Protein AF-A0A368A457-F1 (afdb_monomer)

Radius of gyration: 19.23 Å; Cα contacts (8 Å, |Δi|>4): 155; chains: 1; bounding box: 41×35×50 Å

Sequence (142 aa):
MIPLEKKIIQMISKKGPIQISEYMKICMTDPEHGYYQTRKPFGLEGDFTTAPEISQIFGEIIAIWVISTWRQMSKPPYFLLCEAGPGRGTLMDDILRSLKKLVPEFLESAKIILIEKSTRLIEIQKKNFFHIVSTYNGLEIS

Solvent-accessible surface area (backbone atoms only — not comparable to full-atom values): 8234 Å² total; per-residue (Å²): 130,56,75,60,54,55,53,50,52,55,46,30,75,74,72,42,87,76,54,69,70,56,52,51,47,45,53,40,61,28,84,84,64,2,49,71,59,69,47,63,54,66,48,98,90,22,90,37,83,52,68,50,80,74,34,64,64,53,16,43,54,51,29,52,51,53,52,52,51,41,54,74,63,69,54,59,75,64,50,77,50,73,40,75,65,51,61,72,32,59,44,60,51,35,20,52,58,41,35,61,72,77,43,52,70,54,63,77,19,44,46,40,35,38,38,45,76,52,67,72,39,50,55,50,28,45,72,75,40,77,87,65,59,51,77,39,67,84,81,81,91,130

Nearest PDB structures (foldseek):
  1zkd-assembly1_A  TM=9.222E-01  e=2.229E-09  Rhodopseudomonas palustris CGA009
  1zkd-assembly1_B  TM=9.136E-01  e=2.657E-09  Rhodopseudomonas palustris CGA009
  5zzw-assembly2_A  TM=8.535E-01  e=7.312E-10  Dictyostelium discoideum
  3ua4-assembly1_B  TM=7.456E-01  e=1.037E-01  Caenorhabditis elegans
  1bc5-assembly1_A  TM=4.615E-01  e=1.658E-01  Salmonella enterica subsp. enterica serovar Typhimurium

Foldseek 3Di:
DDPLVVVQVVCCVVPNDDDPVVVLCCCQPPCPHHPVNPDPQDDPPHVDDDPLNVDLVVLLVVLVVVVVVCVVVVNAQADEDEDECCQLVSSVLSNVVNCVPPPVSSLNRYQYEYEDQDPVSVVSNCVVQVDRYDYDNPDDDD

Secondary structure (DSSP, 8-state):
--HHHHHHHHHHHHH-PPPHHHHHHHHHH-TTT-HHHHS--BSTTSSB--HHHH-HHHHHHHHHHHHHHHHHTT--SSEEEEEES-TTSHHHHHHHHHHHHH-HHHHHHEEEEEE---HHHHHHHHHHSTTTEEEE-SS---

pLDDT: mean 82.44, std 15.71, range [31.72, 97.75]

Structure (mmCIF, N/CA/C/O backbone):
data_AF-A0A368A457-F1
#
_entry.id   AF-A0A368A457-F1
#
loop_
_atom_site.group_PDB
_atom_site.id
_atom_site.type_symbol
_atom_site.label_atom_id
_atom_site.label_alt_id
_atom_site.label_comp_id
_atom_site.label_asym_id
_atom_site.label_entity_id
_atom_site.label_seq_id
_atom_site.pdbx_PDB_ins_code
_atom_site.Cartn_x
_atom_site.Cartn_y
_atom_site.Cartn_z
_atom_site.occupancy
_atom_site.B_iso_or_equiv
_atom_site.auth_seq_id
_atom_site.auth_comp_id
_atom_site.auth_asym_id
_atom_site.auth_atom_id
_atom_site.pdbx_PDB_model_num
ATOM 1 N N . MET A 1 1 ? -24.240 -9.133 25.920 1.00 59.25 1 MET A N 1
ATOM 2 C CA . MET A 1 1 ? -23.725 -7.787 25.615 1.00 59.25 1 MET A CA 1
ATOM 3 C C . MET A 1 1 ? -22.235 -7.901 25.360 1.00 59.25 1 MET A C 1
ATOM 5 O O . MET A 1 1 ? -21.513 -8.325 26.263 1.00 59.25 1 MET A O 1
ATOM 9 N N . ILE A 1 2 ? -21.797 -7.626 24.135 1.00 83.81 2 ILE A N 1
ATOM 10 C CA . ILE A 1 2 ? -20.374 -7.705 23.770 1.00 83.81 2 ILE A CA 1
ATOM 11 C C . ILE A 1 2 ? -19.587 -6.572 24.465 1.00 83.81 2 ILE A C 1
ATOM 13 O O . ILE A 1 2 ? -20.164 -5.520 24.744 1.00 83.81 2 ILE A O 1
ATOM 17 N N . PRO A 1 3 ? -18.291 -6.745 24.790 1.00 87.50 3 PRO A N 1
ATOM 18 C CA . PRO A 1 3 ? -17.520 -5.738 25.532 1.00 87.50 3 PRO A CA 1
ATOM 19 C C . PRO A 1 3 ? -17.557 -4.324 24.921 1.00 87.50 3 PRO A C 1
ATOM 21 O O . PRO A 1 3 ? -17.755 -3.343 25.639 1.00 87.50 3 PRO A O 1
ATOM 24 N N . LEU A 1 4 ? -17.482 -4.219 23.589 1.00 89.25 4 LEU A N 1
ATOM 25 C CA . LEU A 1 4 ? -17.551 -2.935 22.882 1.00 89.25 4 LEU A CA 1
ATOM 26 C C . LEU A 1 4 ? -18.926 -2.257 22.982 1.00 89.25 4 LEU A C 1
ATOM 28 O O . LEU A 1 4 ? -19.012 -1.041 23.120 1.00 89.25 4 LEU A O 1
ATOM 32 N N . GLU A 1 5 ? -20.003 -3.040 22.977 1.00 91.88 5 GLU A N 1
ATOM 33 C CA . GLU A 1 5 ? -21.374 -2.544 23.145 1.00 91.88 5 GLU A CA 1
ATOM 34 C C . GLU A 1 5 ? -21.548 -1.893 24.524 1.00 91.88 5 GLU A C 1
ATOM 36 O O . GLU A 1 5 ? -22.052 -0.774 24.613 1.00 91.88 5 GLU A O 1
ATOM 41 N N . LYS A 1 6 ? -21.027 -2.519 25.594 1.00 92.38 6 LYS A N 1
ATOM 42 C CA . LYS A 1 6 ? -21.019 -1.918 26.942 1.00 92.38 6 LYS A CA 1
ATOM 43 C C . LYS A 1 6 ? -20.296 -0.569 26.960 1.00 92.38 6 LYS A C 1
ATOM 45 O O . LYS A 1 6 ? -20.790 0.379 27.567 1.00 92.38 6 LYS A O 1
ATOM 50 N N . LYS A 1 7 ? -19.144 -0.476 26.289 1.00 90.25 7 LYS A N 1
ATOM 51 C CA . LYS A 1 7 ? -18.334 0.749 26.208 1.00 90.25 7 LYS A CA 1
ATOM 52 C C . LYS A 1 7 ? -19.084 1.878 25.496 1.00 90.25 7 LYS A C 1
ATOM 54 O O . LYS A 1 7 ? -19.115 3.001 25.996 1.00 90.25 7 LYS A O 1
ATOM 59 N N . ILE A 1 8 ? -19.744 1.568 24.379 1.00 92.62 8 ILE A N 1
ATOM 60 C CA . ILE A 1 8 ? -20.547 2.532 23.614 1.00 92.62 8 ILE A CA 1
ATOM 61 C C . ILE A 1 8 ? -21.752 3.006 24.434 1.00 92.62 8 ILE A C 1
ATOM 63 O O . ILE A 1 8 ? -21.978 4.211 24.531 1.00 92.62 8 ILE A O 1
ATOM 67 N N . ILE A 1 9 ? -22.476 2.092 25.092 1.00 94.44 9 ILE A N 1
ATOM 68 C CA . ILE A 1 9 ? -23.601 2.449 25.973 1.00 94.44 9 ILE A CA 1
ATOM 69 C C . ILE A 1 9 ? -23.130 3.388 27.087 1.00 94.44 9 ILE A C 1
ATOM 71 O O . ILE A 1 9 ? -23.740 4.428 27.311 1.00 94.44 9 ILE A O 1
ATOM 75 N N . GLN A 1 10 ? -22.007 3.084 27.745 1.00 93.06 10 GLN A N 1
ATOM 76 C CA . GLN A 1 10 ? -21.454 3.951 28.789 1.00 93.06 10 GLN A CA 1
ATOM 77 C C . GLN A 1 10 ? -21.056 5.338 28.269 1.00 93.06 10 GLN A C 1
ATOM 79 O O . GLN A 1 10 ? -21.229 6.326 28.985 1.00 93.06 10 GLN A O 1
ATOM 84 N N . MET A 1 11 ? -20.525 5.434 27.046 1.00 90.12 11 MET A N 1
ATOM 85 C CA . MET A 1 11 ? -20.219 6.722 26.418 1.00 90.12 11 MET A CA 1
ATOM 86 C C . MET A 1 11 ? -21.489 7.528 26.153 1.00 90.12 11 MET A C 1
ATOM 88 O O . MET A 1 11 ? -21.531 8.701 26.523 1.00 90.12 11 MET A O 1
ATOM 92 N N . ILE A 1 12 ? -22.523 6.897 25.589 1.00 95.69 12 ILE A N 1
ATOM 93 C CA . ILE A 1 12 ? -23.803 7.550 25.291 1.00 95.69 12 ILE A CA 1
ATOM 94 C C . ILE A 1 12 ? -24.482 8.023 26.580 1.00 95.69 12 ILE A C 1
ATOM 96 O O . ILE A 1 12 ? -24.916 9.169 26.662 1.00 95.69 12 ILE A O 1
ATOM 100 N N . SER A 1 13 ? -24.496 7.196 27.629 1.00 95.38 13 SER A N 1
ATOM 101 C CA . SER A 1 13 ? -25.081 7.578 28.919 1.00 95.38 13 SER A CA 1
ATOM 102 C C . SER A 1 13 ? -24.370 8.763 29.580 1.00 95.38 13 SER A C 1
ATOM 104 O O . SER A 1 13 ? -24.997 9.495 30.337 1.00 95.38 13 SER A O 1
ATOM 106 N N . LYS A 1 14 ? -23.068 8.963 29.323 1.00 93.62 14 LYS A N 1
ATOM 107 C CA . LYS A 1 14 ? -22.280 10.058 29.920 1.00 93.62 14 LYS A CA 1
ATOM 108 C C . LYS A 1 14 ? -22.248 11.331 29.077 1.00 93.62 14 LYS A C 1
ATOM 110 O O . LYS A 1 14 ? -22.152 12.414 29.641 1.00 93.62 14 LYS A O 1
ATOM 115 N N . LYS A 1 15 ? -22.241 11.208 27.748 1.00 92.31 15 LYS A N 1
ATOM 116 C CA . LYS A 1 15 ? -21.995 12.323 26.815 1.00 92.31 15 LYS A CA 1
ATOM 117 C C . LYS A 1 15 ? -23.199 12.662 25.932 1.00 92.31 15 LYS A C 1
ATOM 119 O O . LYS A 1 15 ? -23.136 13.630 25.183 1.00 92.31 15 LYS A O 1
ATOM 124 N N . GLY A 1 16 ? -24.282 11.893 26.035 1.00 93.56 16 GLY A N 1
ATOM 125 C CA . GLY A 1 16 ? -25.428 11.980 25.140 1.00 93.56 16 GLY A CA 1
ATOM 126 C C . GLY A 1 16 ? -25.232 11.171 23.851 1.00 93.56 16 GLY A C 1
ATOM 127 O O . GLY A 1 16 ? -24.235 10.460 23.699 1.00 93.56 16 GLY A O 1
ATOM 128 N N . PRO A 1 17 ? -26.198 11.240 22.920 1.00 94.12 17 PRO A N 1
ATOM 129 C CA . PRO A 1 17 ? -26.136 10.526 21.648 1.00 94.12 17 PRO A CA 1
ATOM 130 C C . PRO A 1 17 ? -24.852 10.831 20.866 1.00 94.12 17 PRO A C 1
ATOM 132 O O . PRO A 1 17 ? -24.417 11.978 20.795 1.00 94.12 17 PRO A O 1
ATOM 135 N N . ILE A 1 18 ? -24.272 9.805 20.243 1.00 94.00 18 ILE A N 1
ATOM 136 C CA . ILE A 1 18 ? -23.095 9.940 19.375 1.00 94.00 18 ILE A CA 1
ATOM 137 C C . ILE A 1 18 ? -23.505 9.952 17.903 1.00 94.00 18 ILE A C 1
ATOM 139 O O . ILE A 1 18 ? -24.520 9.370 17.520 1.00 94.00 18 ILE A O 1
ATOM 143 N N . GLN A 1 19 ? -22.691 10.586 17.059 1.00 93.25 19 GLN A N 1
ATOM 144 C CA . GLN A 1 19 ? -22.883 10.529 15.611 1.00 93.25 19 GLN A CA 1
ATOM 145 C C . GLN A 1 19 ? -22.580 9.126 15.070 1.00 93.25 19 GLN A C 1
ATOM 147 O O . GLN A 1 19 ? -21.741 8.402 15.610 1.00 93.25 19 GLN A O 1
ATOM 152 N N . ILE A 1 20 ? -23.189 8.774 13.934 1.00 93.62 20 ILE A N 1
ATOM 153 C CA . ILE A 1 20 ? -22.905 7.508 13.237 1.00 93.62 20 ILE A CA 1
ATOM 154 C C . ILE A 1 20 ? -21.420 7.410 12.858 1.00 93.62 20 ILE A C 1
ATOM 156 O O . ILE A 1 20 ? -20.827 6.342 12.971 1.00 93.62 20 ILE A O 1
ATOM 160 N N . SER A 1 21 ? -20.796 8.522 12.459 1.00 90.69 21 SER A N 1
ATOM 161 C CA . SER A 1 21 ? -19.361 8.590 12.147 1.00 90.69 21 SER A CA 1
ATOM 162 C C . SER A 1 21 ? -18.489 8.165 13.333 1.00 90.69 21 SER A C 1
ATOM 164 O O . SER A 1 21 ? -17.514 7.431 13.164 1.00 90.69 21 SER A O 1
ATOM 166 N N . GLU A 1 22 ? -18.863 8.577 14.542 1.00 89.88 22 GLU A N 1
ATOM 167 C CA . GLU A 1 22 ? -18.146 8.244 15.767 1.00 89.88 22 GLU A CA 1
ATOM 168 C C . GLU A 1 22 ? -18.390 6.796 16.192 1.00 89.88 22 GLU A C 1
ATOM 170 O O . GLU A 1 22 ? -17.435 6.092 16.517 1.00 89.88 22 GLU A O 1
ATOM 175 N N . TYR A 1 23 ? -19.629 6.310 16.079 1.00 92.12 23 TYR A N 1
ATOM 176 C CA . TYR A 1 23 ? -19.942 4.890 16.252 1.00 92.12 23 TYR A CA 1
ATOM 177 C C . TYR A 1 23 ? -19.105 4.007 15.311 1.00 92.12 23 TYR A C 1
ATOM 179 O O . TYR A 1 23 ? -18.411 3.099 15.767 1.00 92.12 23 TYR A O 1
ATOM 187 N N . MET A 1 24 ? -19.098 4.320 14.010 1.00 91.69 24 MET A N 1
ATOM 188 C CA . MET A 1 24 ? -18.335 3.583 12.996 1.00 91.69 24 MET A CA 1
ATOM 189 C C . MET A 1 24 ? -16.838 3.601 13.302 1.00 91.69 24 MET A C 1
ATOM 191 O O . MET A 1 24 ? -16.178 2.565 13.226 1.00 91.69 24 MET A O 1
ATOM 195 N N . LYS A 1 25 ? -16.294 4.757 13.703 1.00 87.69 25 LYS A N 1
ATOM 196 C CA . LYS A 1 25 ? -14.893 4.877 14.120 1.00 87.69 25 LYS A CA 1
ATOM 197 C C . LYS A 1 25 ? -14.581 3.948 15.296 1.00 87.69 25 LYS A C 1
ATOM 199 O O . LYS A 1 25 ? -13.609 3.204 15.220 1.00 87.69 25 LYS A O 1
ATOM 204 N N . ILE A 1 26 ? -15.409 3.937 16.341 1.00 89.38 26 ILE A N 1
ATOM 205 C CA . ILE A 1 26 ? -15.229 3.057 17.507 1.00 89.38 26 ILE A CA 1
ATOM 206 C C . ILE A 1 26 ? -15.264 1.584 17.077 1.00 89.38 26 ILE A C 1
ATOM 208 O O . ILE A 1 26 ? -14.333 0.838 17.372 1.00 89.38 26 ILE A O 1
ATOM 212 N N . CYS A 1 27 ? -16.276 1.170 16.313 1.00 88.81 27 CYS A N 1
ATOM 213 C CA . CYS A 1 27 ? -16.397 -0.207 15.828 1.00 88.81 27 CYS A CA 1
ATOM 214 C C . CYS A 1 27 ? -15.199 -0.664 14.984 1.00 88.81 27 CYS A C 1
ATOM 216 O O . CYS A 1 27 ? -14.779 -1.818 15.076 1.00 88.81 27 CYS A O 1
ATOM 218 N N . MET A 1 28 ? -14.621 0.228 14.179 1.00 83.19 28 MET A N 1
ATOM 219 C CA . MET A 1 28 ? -13.489 -0.101 13.313 1.00 83.19 28 MET A CA 1
ATOM 220 C C . MET A 1 28 ? -12.146 -0.090 14.049 1.00 83.19 28 MET A C 1
ATOM 222 O O . MET A 1 28 ? -11.320 -0.973 13.811 1.00 83.19 28 MET A O 1
ATOM 226 N N . THR A 1 29 ? -11.909 0.902 14.912 1.00 81.12 29 THR A N 1
ATOM 227 C CA . THR A 1 29 ? -10.558 1.234 15.396 1.00 81.12 29 THR A CA 1
ATOM 228 C C . THR A 1 29 ? -10.377 1.162 16.908 1.00 81.12 29 THR A C 1
ATOM 230 O O . THR A 1 29 ? -9.298 1.524 17.374 1.00 81.12 29 THR A O 1
ATOM 233 N N . ASP A 1 30 ? -11.384 0.749 17.687 1.00 86.12 30 ASP A N 1
ATOM 234 C CA . ASP A 1 30 ? -11.215 0.564 19.133 1.00 86.12 30 ASP A CA 1
ATOM 235 C C . ASP A 1 30 ? -10.000 -0.347 19.433 1.00 86.12 30 ASP A C 1
ATOM 237 O O . ASP A 1 30 ? -9.897 -1.419 18.835 1.00 86.12 30 ASP A O 1
ATOM 241 N N . PRO A 1 31 ? -9.065 0.056 20.315 1.00 80.44 31 PRO A N 1
ATOM 242 C CA . PRO A 1 31 ? -7.821 -0.686 20.532 1.00 80.44 31 PRO A CA 1
ATOM 243 C C . PRO A 1 31 ? -8.008 -2.132 21.001 1.00 80.44 31 PRO A C 1
ATOM 245 O O . PRO A 1 31 ? -7.198 -2.988 20.663 1.00 80.44 31 PRO A O 1
ATOM 248 N N . GLU A 1 32 ? -9.060 -2.407 21.776 1.00 81.62 32 GLU A N 1
ATOM 249 C CA . GLU A 1 32 ? -9.273 -3.708 22.421 1.00 81.62 32 GLU A CA 1
ATOM 250 C C . GLU A 1 32 ? -10.284 -4.570 21.671 1.00 81.62 32 GLU A C 1
ATOM 252 O O . GLU A 1 32 ? -10.225 -5.799 21.737 1.00 81.62 32 GLU A O 1
ATOM 257 N N . HIS A 1 33 ? -11.245 -3.941 20.994 1.00 83.94 33 HIS A N 1
ATOM 258 C CA . HIS A 1 33 ? -12.398 -4.625 20.407 1.00 83.94 33 HIS A CA 1
ATOM 259 C C . HIS A 1 33 ? -12.724 -4.180 18.980 1.00 83.94 33 HIS A C 1
ATOM 261 O O . HIS A 1 33 ? -13.671 -4.688 18.379 1.00 83.94 33 HIS A O 1
ATOM 267 N N . GLY A 1 34 ? -11.964 -3.236 18.431 1.00 82.50 34 GLY A N 1
ATOM 268 C CA . GLY A 1 34 ? -12.153 -2.740 17.079 1.00 82.50 34 GLY A CA 1
ATOM 269 C C . GLY A 1 34 ? -11.867 -3.828 16.057 1.00 82.50 34 GLY A C 1
ATOM 270 O O . GLY A 1 34 ? -10.958 -4.650 16.224 1.00 82.50 34 GLY A O 1
ATOM 271 N N . TYR A 1 35 ? -12.638 -3.825 14.977 1.00 79.19 35 TYR A N 1
ATOM 272 C CA . TYR A 1 35 ? -12.546 -4.827 13.923 1.00 79.19 35 TYR A CA 1
ATOM 273 C C . TYR A 1 35 ? -11.127 -4.946 13.338 1.00 79.19 35 TYR A C 1
ATOM 275 O O . TYR A 1 35 ? -10.582 -6.046 13.253 1.00 79.19 35 TYR A O 1
ATOM 283 N N . TYR A 1 36 ? -10.479 -3.820 13.013 1.00 70.94 36 TYR A N 1
ATOM 284 C CA . TYR A 1 36 ? -9.131 -3.829 12.432 1.00 70.94 36 TYR A CA 1
ATOM 285 C C . TYR A 1 36 ? -8.017 -4.144 13.441 1.00 70.94 36 TYR A C 1
ATOM 287 O O . TYR A 1 36 ? -6.907 -4.478 13.024 1.00 70.94 36 TYR A O 1
ATOM 295 N N . GLN A 1 37 ? -8.303 -4.052 14.745 1.00 72.31 37 GLN A N 1
ATOM 296 C CA . GLN A 1 37 ? -7.336 -4.323 15.813 1.00 72.31 37 GLN A CA 1
ATOM 297 C C . GLN A 1 37 ? -7.373 -5.787 16.258 1.00 72.31 37 GLN A C 1
ATOM 299 O O . GLN A 1 37 ? -6.333 -6.417 16.427 1.00 72.31 37 GLN A O 1
ATOM 304 N N . THR A 1 38 ? -8.574 -6.351 16.400 1.00 70.44 38 THR A N 1
ATOM 305 C CA . THR A 1 38 ? -8.766 -7.704 16.947 1.00 70.44 38 THR A CA 1
ATOM 306 C C . THR A 1 38 ? -8.804 -8.803 15.898 1.00 70.44 38 THR A C 1
ATOM 308 O O . THR A 1 38 ? -8.532 -9.959 16.221 1.00 70.44 38 THR A O 1
ATOM 311 N N . ARG A 1 39 ? -9.123 -8.476 14.641 1.00 66.50 39 ARG A N 1
ATOM 312 C CA . ARG A 1 39 ? -9.184 -9.463 13.558 1.00 66.50 39 ARG A CA 1
ATOM 313 C C . ARG A 1 39 ? -7.981 -9.378 12.620 1.00 66.50 39 ARG A C 1
ATOM 315 O O . ARG A 1 39 ? -7.208 -8.412 12.582 1.00 66.50 39 ARG A O 1
ATOM 322 N N . LYS A 1 40 ? -7.815 -10.436 11.826 1.00 62.69 40 LYS A N 1
ATOM 323 C CA . LYS A 1 40 ? -6.962 -10.455 10.633 1.00 62.69 40 LYS A CA 1
ATOM 324 C C . LYS A 1 40 ? -7.871 -10.327 9.403 1.00 62.69 40 LYS A C 1
ATOM 326 O O . LYS A 1 40 ? -8.194 -11.335 8.796 1.00 62.69 40 LYS A O 1
ATOM 331 N N . PRO A 1 41 ? -8.329 -9.118 9.043 1.00 59.12 41 PRO A N 1
ATOM 332 C CA . PRO A 1 41 ? -9.339 -8.960 7.997 1.00 59.12 41 PRO A CA 1
ATOM 333 C C . PRO A 1 41 ? -8.820 -9.212 6.573 1.00 59.12 41 PRO A C 1
ATOM 335 O O . PRO A 1 41 ? -9.622 -9.247 5.651 1.00 59.12 41 PRO A O 1
ATOM 338 N N . PHE A 1 42 ? -7.507 -9.381 6.377 1.00 57.84 42 PHE A N 1
ATOM 339 C CA . PHE A 1 42 ? -6.875 -9.475 5.058 1.00 57.84 42 PHE A CA 1
ATOM 340 C C . PHE A 1 42 ? -6.240 -10.852 4.813 1.00 57.84 42 PHE A C 1
ATOM 342 O O . PHE A 1 42 ? -5.539 -11.369 5.688 1.00 57.84 42 PHE A O 1
ATOM 349 N N . GLY A 1 43 ? -6.388 -11.372 3.591 1.00 54.19 43 GLY A N 1
ATOM 350 C CA . GLY A 1 43 ? -5.783 -12.625 3.115 1.00 54.19 43 GLY A CA 1
ATOM 351 C C . GLY A 1 43 ? -6.780 -13.787 3.029 1.00 54.19 43 GLY A C 1
ATOM 352 O O . GLY A 1 43 ? -7.956 -13.613 3.318 1.00 54.19 43 GLY A O 1
ATOM 353 N N . LEU A 1 44 ? -6.302 -14.979 2.649 1.00 49.75 44 LEU A N 1
ATOM 354 C CA . LEU A 1 44 ? -7.123 -16.192 2.450 1.00 49.75 44 LEU A CA 1
ATOM 355 C C . LEU A 1 44 ? -7.941 -16.623 3.684 1.00 49.75 44 LEU A C 1
ATOM 357 O O . LEU A 1 44 ? -8.979 -17.256 3.536 1.00 49.75 44 LEU A O 1
ATOM 361 N N . GLU A 1 45 ? -7.480 -16.278 4.889 1.00 54.38 45 GLU A N 1
ATOM 362 C CA . GLU A 1 45 ? -8.166 -16.549 6.166 1.00 54.38 45 GLU A CA 1
ATOM 363 C C . GLU A 1 45 ? -8.910 -15.318 6.728 1.00 54.38 45 GLU A C 1
ATOM 365 O O . GLU A 1 45 ? -9.403 -15.353 7.855 1.00 54.38 45 GLU A O 1
ATOM 370 N N . GLY A 1 46 ? -8.932 -14.204 5.989 1.00 57.06 46 GLY A N 1
ATOM 371 C CA . GLY A 1 46 ? -9.577 -12.954 6.383 1.00 57.06 46 GLY A CA 1
ATOM 372 C C . GLY A 1 46 ? -10.907 -12.722 5.668 1.00 57.06 46 GLY A C 1
ATOM 373 O O . GLY A 1 46 ? -11.197 -13.323 4.640 1.00 57.06 46 GLY A O 1
ATOM 374 N N . ASP A 1 47 ? -11.706 -11.799 6.198 1.00 53.56 47 ASP A N 1
ATOM 375 C CA . ASP A 1 47 ? -13.049 -11.491 5.685 1.00 53.56 47 ASP A CA 1
ATOM 376 C C . ASP A 1 47 ? -13.036 -10.689 4.355 1.00 53.56 47 ASP A C 1
ATOM 378 O O . ASP A 1 47 ? -14.088 -10.472 3.754 1.00 53.56 47 ASP A O 1
ATOM 382 N N . PHE A 1 48 ? -11.863 -10.244 3.875 1.00 56.06 48 PHE A N 1
ATOM 383 C CA . PHE A 1 48 ? -11.706 -9.511 2.614 1.00 56.06 48 PHE A CA 1
ATOM 384 C C . PHE A 1 48 ? -10.628 -10.123 1.706 1.00 56.06 48 PHE A C 1
ATOM 386 O O . PHE A 1 48 ? -9.429 -10.046 1.989 1.00 56.06 48 PHE A O 1
ATOM 393 N N . TH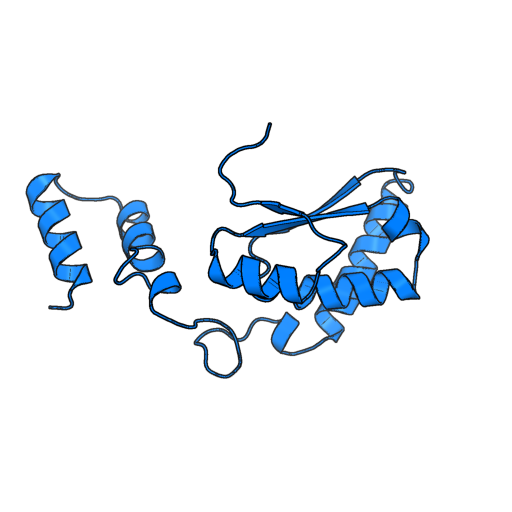R A 1 49 ? -11.051 -10.636 0.548 1.00 56.34 49 THR A N 1
ATOM 394 C CA . THR A 1 49 ? -10.178 -10.849 -0.616 1.00 56.34 49 THR A CA 1
ATOM 395 C C . THR A 1 49 ? -10.214 -9.590 -1.484 1.00 56.34 49 THR A C 1
ATOM 397 O O . THR A 1 49 ? -11.269 -9.219 -1.997 1.00 56.34 49 THR A O 1
ATOM 400 N N . THR A 1 50 ? -9.087 -8.894 -1.632 1.00 60.00 50 THR A N 1
ATOM 401 C CA . THR A 1 50 ? -8.990 -7.689 -2.475 1.00 60.00 50 THR A CA 1
ATOM 402 C C . THR A 1 50 ? -8.503 -8.048 -3.881 1.00 60.00 50 THR A C 1
ATOM 404 O O . THR A 1 50 ? -7.833 -9.058 -4.066 1.00 60.00 50 THR A O 1
ATOM 407 N N . ALA A 1 51 ? -8.825 -7.231 -4.893 1.00 63.47 51 ALA A N 1
ATOM 408 C CA . ALA A 1 51 ? -8.470 -7.507 -6.295 1.00 63.47 51 ALA A CA 1
ATOM 409 C C . ALA A 1 51 ? -6.972 -7.820 -6.545 1.00 63.47 51 ALA A C 1
ATOM 411 O O . ALA A 1 51 ? -6.703 -8.751 -7.307 1.00 63.47 51 ALA A O 1
ATOM 412 N N . PRO A 1 52 ? -6.002 -7.151 -5.883 1.00 57.62 52 PRO A N 1
ATOM 413 C CA . PRO A 1 52 ? -4.585 -7.516 -5.996 1.00 57.62 52 PRO A CA 1
ATOM 414 C C . PRO A 1 52 ? -4.261 -8.925 -5.474 1.00 57.62 52 PRO A C 1
ATOM 416 O O . PRO A 1 52 ? -3.351 -9.571 -5.972 1.00 57.62 52 PRO A O 1
ATOM 419 N N . GLU A 1 53 ? -5.018 -9.433 -4.499 1.00 59.81 53 GLU A N 1
ATOM 420 C CA . GLU A 1 53 ? -4.832 -10.781 -3.940 1.00 59.81 53 GLU A CA 1
ATOM 421 C C . GLU A 1 53 ? -5.476 -11.874 -4.819 1.00 59.81 53 GLU A C 1
ATOM 423 O O . GLU A 1 53 ? -5.212 -13.057 -4.619 1.00 59.81 53 GLU A O 1
ATOM 428 N N . ILE A 1 54 ? -6.322 -11.494 -5.791 1.00 65.94 54 ILE A N 1
ATOM 429 C CA . ILE A 1 54 ? -6.964 -12.420 -6.741 1.00 65.94 54 ILE A CA 1
ATOM 430 C C . ILE A 1 54 ? -6.072 -12.647 -7.963 1.00 65.94 54 ILE A C 1
ATOM 432 O O . ILE A 1 54 ? -5.990 -13.768 -8.465 1.00 65.94 54 ILE A O 1
ATOM 436 N N . SER A 1 55 ? -5.424 -11.598 -8.480 1.00 73.62 55 SER A N 1
ATOM 437 C CA . SER A 1 55 ? -4.578 -11.723 -9.667 1.00 73.62 55 SER A CA 1
ATOM 438 C C . SER A 1 55 ? -3.538 -10.615 -9.788 1.00 73.62 55 SER A C 1
ATOM 440 O O . SER A 1 55 ? -3.875 -9.431 -9.828 1.00 73.62 55 SER A O 1
ATOM 442 N N . GLN A 1 56 ? -2.292 -11.036 -10.015 1.00 80.00 56 GLN A N 1
ATOM 443 C CA . GLN A 1 56 ? -1.156 -10.187 -10.391 1.00 80.00 56 GLN A CA 1
ATOM 444 C C . GLN A 1 56 ? -1.459 -9.279 -11.598 1.00 80.00 56 GLN A C 1
ATOM 446 O O . GLN A 1 56 ? -0.939 -8.167 -11.689 1.00 80.00 56 GLN A O 1
ATOM 451 N N . ILE A 1 57 ? -2.323 -9.722 -12.520 1.00 87.69 57 ILE A N 1
ATOM 452 C CA . ILE A 1 57 ? -2.685 -8.956 -13.724 1.00 87.69 57 ILE A CA 1
ATOM 453 C C . ILE A 1 57 ? -3.256 -7.583 -13.344 1.00 87.69 57 ILE A C 1
ATOM 455 O O . ILE A 1 57 ? -3.039 -6.604 -14.056 1.00 87.69 57 ILE A O 1
ATOM 459 N N . PHE A 1 58 ? -3.948 -7.483 -12.205 1.00 87.75 58 PHE A N 1
ATOM 460 C CA . PHE A 1 58 ? -4.475 -6.209 -11.734 1.00 87.75 58 PHE A CA 1
ATOM 461 C C . PHE A 1 58 ? -3.350 -5.190 -11.496 1.00 87.75 58 PHE A C 1
ATOM 463 O O . PHE A 1 58 ? -3.421 -4.072 -12.005 1.00 87.75 58 PHE A O 1
ATOM 470 N N . GLY A 1 59 ? -2.282 -5.580 -10.796 1.00 90.19 59 GLY A N 1
ATOM 471 C CA . GLY A 1 59 ? -1.136 -4.704 -10.558 1.00 90.19 59 GLY A CA 1
ATOM 472 C C . GLY A 1 59 ? -0.374 -4.342 -11.835 1.00 90.19 59 GLY A C 1
ATOM 473 O O . GLY A 1 59 ? 0.034 -3.192 -11.998 1.00 90.19 59 GLY A O 1
ATOM 474 N N . GLU A 1 60 ? -0.257 -5.270 -12.787 1.00 92.56 60 GLU A N 1
ATOM 475 C CA . GLU A 1 60 ? 0.377 -5.006 -14.089 1.00 92.56 60 GLU A CA 1
ATOM 476 C C . GLU A 1 60 ? -0.397 -3.970 -14.919 1.00 92.56 60 GLU A C 1
ATOM 478 O O . GLU A 1 60 ? 0.200 -3.059 -15.500 1.00 92.56 60 GLU A O 1
ATOM 483 N N . ILE A 1 61 ? -1.732 -4.053 -14.937 1.00 94.94 61 ILE A N 1
ATOM 484 C CA . ILE A 1 61 ? -2.585 -3.072 -15.624 1.00 94.94 61 ILE A CA 1
ATOM 485 C C . ILE A 1 61 ? -2.435 -1.688 -14.985 1.00 94.94 61 ILE A C 1
ATOM 487 O O . ILE A 1 61 ? -2.293 -0.689 -15.697 1.00 94.94 61 ILE A O 1
ATOM 491 N N . ILE A 1 62 ? -2.415 -1.615 -13.650 1.00 95.62 62 ILE A N 1
ATOM 492 C CA . ILE A 1 62 ? -2.187 -0.348 -12.949 1.00 95.62 62 ILE A CA 1
ATOM 493 C C . ILE A 1 62 ? -0.790 0.200 -13.260 1.00 95.62 62 ILE A C 1
ATOM 495 O O . ILE A 1 62 ? -0.657 1.398 -13.499 1.00 95.62 62 ILE A O 1
ATOM 499 N N . ALA A 1 63 ? 0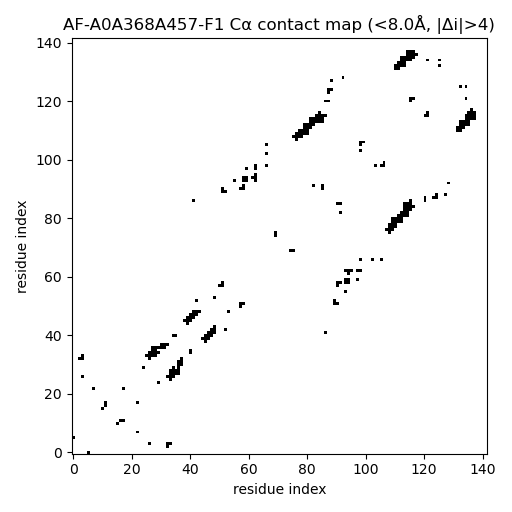.240 -0.644 -13.356 1.00 95.69 63 ALA A N 1
ATOM 500 C CA . ALA A 1 63 ? 1.579 -0.204 -13.747 1.00 95.69 63 ALA A CA 1
ATOM 501 C C . ALA A 1 63 ? 1.593 0.448 -15.138 1.00 95.69 63 ALA A C 1
ATOM 503 O O . ALA A 1 63 ? 2.196 1.507 -15.322 1.00 95.69 63 ALA A O 1
ATOM 504 N N . ILE A 1 64 ? 0.884 -0.136 -16.110 1.00 96.62 64 ILE A N 1
ATOM 505 C CA . ILE A 1 64 ? 0.736 0.441 -17.455 1.00 96.62 64 ILE A CA 1
ATOM 506 C C . ILE A 1 64 ? 0.042 1.807 -17.387 1.00 96.62 64 ILE A C 1
ATOM 508 O O . ILE A 1 64 ? 0.492 2.761 -18.030 1.00 96.62 64 ILE A O 1
ATOM 512 N N . TRP A 1 65 ? -1.020 1.931 -16.587 1.00 97.31 65 TRP A N 1
ATOM 513 C CA . TRP A 1 65 ? -1.706 3.208 -16.382 1.00 97.31 65 TRP A CA 1
ATOM 514 C C . TRP A 1 65 ? -0.788 4.266 -15.747 1.00 97.31 65 TRP A C 1
ATOM 516 O O . TRP A 1 65 ? -0.747 5.408 -16.212 1.00 97.31 65 TRP A O 1
ATOM 526 N N . VAL A 1 66 ? 0.001 3.882 -14.742 1.00 96.81 66 VAL A N 1
ATOM 527 C CA . VAL A 1 66 ? 0.979 4.752 -14.075 1.00 96.81 66 VAL A CA 1
ATOM 528 C C . VAL A 1 66 ? 2.044 5.248 -15.066 1.00 96.81 66 VAL A C 1
ATOM 530 O O . VAL A 1 66 ? 2.305 6.451 -15.139 1.00 96.81 66 VAL A O 1
ATOM 533 N N . ILE A 1 67 ? 2.609 4.357 -15.891 1.00 96.50 67 ILE A N 1
ATOM 534 C CA . ILE A 1 67 ? 3.575 4.716 -16.947 1.00 96.50 67 ILE A CA 1
ATOM 535 C C . ILE A 1 67 ? 2.951 5.695 -17.944 1.00 96.50 67 ILE A C 1
ATOM 537 O O . ILE A 1 67 ? 3.574 6.693 -18.315 1.00 96.50 67 ILE A O 1
ATOM 541 N N . SER A 1 68 ? 1.734 5.394 -18.402 1.00 97.56 68 SER A N 1
ATOM 542 C CA . SER A 1 68 ? 1.014 6.222 -19.368 1.00 97.56 68 SER A CA 1
ATOM 543 C C . SER A 1 68 ? 0.793 7.631 -18.823 1.00 97.56 68 SER A C 1
ATOM 545 O O . SER A 1 68 ? 1.092 8.610 -19.505 1.00 97.56 68 SER A O 1
ATOM 547 N N . THR A 1 69 ? 0.350 7.739 -17.571 1.00 97.44 69 THR A N 1
ATOM 548 C CA . THR A 1 69 ? 0.118 9.019 -16.893 1.00 97.44 69 THR A CA 1
ATOM 549 C C . THR A 1 69 ? 1.412 9.819 -16.752 1.00 97.44 69 THR A C 1
ATOM 551 O O . THR A 1 69 ? 1.456 10.983 -17.137 1.00 97.44 69 THR A O 1
ATOM 554 N N . TRP A 1 70 ? 2.505 9.197 -16.300 1.00 97.31 70 TRP A N 1
ATOM 555 C CA . TRP A 1 70 ? 3.807 9.866 -16.193 1.00 97.31 70 TRP A CA 1
ATOM 556 C C . TRP A 1 70 ? 4.320 10.393 -17.540 1.00 97.31 70 TRP A C 1
ATOM 558 O O . TRP A 1 70 ? 4.819 11.515 -17.622 1.00 97.31 70 TRP A O 1
ATOM 568 N N . ARG A 1 71 ? 4.138 9.629 -18.626 1.00 96.56 71 ARG A N 1
ATOM 569 C CA . ARG A 1 71 ? 4.481 10.078 -19.987 1.00 96.56 71 ARG A CA 1
ATOM 570 C C . ARG A 1 71 ? 3.606 11.240 -20.454 1.00 96.56 71 ARG A C 1
ATOM 572 O O . ARG A 1 71 ? 4.135 12.175 -21.045 1.00 96.56 71 ARG A O 1
ATOM 579 N N . GLN A 1 72 ? 2.304 11.202 -20.171 1.00 97.75 72 GLN A N 1
ATOM 580 C CA . GLN A 1 72 ? 1.375 12.297 -20.479 1.00 97.75 72 GLN A CA 1
ATOM 581 C C . GLN A 1 72 ? 1.701 13.575 -19.697 1.00 97.75 72 GLN A C 1
ATOM 583 O O . GLN A 1 72 ? 1.491 14.673 -20.200 1.00 97.75 72 GLN A O 1
ATOM 588 N N . MET A 1 73 ? 2.284 13.442 -18.506 1.00 96.94 73 MET A N 1
ATOM 589 C CA . MET A 1 73 ? 2.814 14.555 -17.714 1.00 96.94 73 MET A CA 1
ATOM 590 C C . MET A 1 73 ? 4.197 15.037 -18.187 1.00 96.94 73 MET A C 1
ATOM 592 O O . MET A 1 73 ? 4.873 15.764 -17.464 1.00 96.94 73 MET A O 1
ATOM 596 N N . SER A 1 74 ? 4.637 14.638 -19.384 1.00 96.88 74 SER A N 1
ATOM 597 C CA . SER A 1 74 ? 5.950 14.974 -19.948 1.00 96.88 74 SER A CA 1
ATOM 598 C C . SER A 1 74 ? 7.131 14.465 -19.120 1.00 96.88 74 SER A C 1
ATOM 600 O O . SER A 1 74 ? 8.182 15.099 -19.091 1.00 96.88 74 SER A O 1
ATOM 602 N N . LYS A 1 75 ? 6.978 13.296 -18.482 1.00 96.50 75 LYS A N 1
ATOM 603 C CA . LYS A 1 75 ? 8.037 12.606 -17.732 1.00 96.50 75 LYS A CA 1
ATOM 604 C C . LYS A 1 75 ? 8.705 13.509 -16.679 1.00 96.50 75 LYS A C 1
ATOM 606 O O . LYS A 1 75 ? 9.900 13.787 -16.792 1.00 96.50 75 LYS A O 1
ATOM 611 N N . PRO A 1 76 ? 7.963 13.988 -15.662 1.00 96.81 76 PRO A N 1
ATOM 612 C CA . PRO A 1 76 ? 8.553 14.815 -14.618 1.00 96.81 76 PRO A CA 1
ATOM 613 C C . PRO A 1 76 ? 9.743 14.083 -13.968 1.00 96.81 76 PRO A C 1
ATOM 615 O O . PRO A 1 76 ? 9.611 12.893 -13.660 1.00 96.81 76 PRO A O 1
ATOM 618 N N . PRO A 1 77 ? 10.876 14.776 -13.736 1.00 94.06 77 PRO A N 1
ATOM 619 C CA . PRO A 1 77 ? 12.095 14.171 -13.191 1.00 94.06 77 PRO A CA 1
ATOM 620 C C . PRO A 1 77 ? 11.989 13.857 -11.692 1.00 94.06 77 PRO A C 1
ATOM 622 O O . PRO A 1 77 ? 12.849 13.185 -11.137 1.00 94.06 77 PRO A O 1
ATOM 625 N N . TYR A 1 78 ? 10.950 14.365 -11.026 1.00 95.12 78 TYR A N 1
ATOM 626 C CA . TYR A 1 78 ? 10.637 14.058 -9.638 1.00 95.12 78 TYR A CA 1
ATOM 627 C C . TYR A 1 78 ? 9.124 14.077 -9.421 1.00 95.12 78 TYR A C 1
ATOM 629 O O . TYR A 1 78 ? 8.459 15.060 -9.755 1.00 95.12 78 TYR A O 1
ATOM 637 N N . PHE A 1 79 ? 8.580 13.007 -8.846 1.00 94.31 79 PHE A N 1
ATOM 638 C CA . PHE A 1 79 ? 7.178 12.926 -8.435 1.00 94.31 79 PHE A CA 1
ATOM 639 C C . PHE A 1 79 ? 6.980 11.882 -7.331 1.00 94.31 79 PHE A C 1
ATOM 641 O O . PHE A 1 79 ? 7.863 11.078 -7.026 1.00 94.31 79 PHE A O 1
ATOM 648 N N . LEU A 1 80 ? 5.796 11.899 -6.722 1.00 94.38 80 LEU A N 1
ATOM 649 C CA . LEU A 1 80 ? 5.400 10.936 -5.702 1.00 94.38 80 LEU A CA 1
ATOM 650 C C . LEU A 1 80 ? 4.462 9.893 -6.313 1.00 94.38 80 LEU A C 1
ATOM 652 O O . LEU A 1 80 ? 3.473 10.257 -6.949 1.00 94.38 80 LEU A O 1
ATOM 656 N N . LEU A 1 81 ? 4.743 8.612 -6.080 1.00 94.56 81 LEU A N 1
ATOM 657 C CA . LEU A 1 81 ? 3.792 7.527 -6.316 1.00 94.56 81 LEU A CA 1
ATOM 658 C C . LEU A 1 81 ? 3.291 7.036 -4.956 1.00 94.56 81 LEU A C 1
ATOM 660 O O . LEU A 1 81 ? 4.016 6.363 -4.221 1.00 94.56 81 LEU A O 1
ATOM 664 N N . CYS A 1 82 ? 2.064 7.426 -4.612 1.00 93.81 82 CYS A N 1
ATOM 665 C CA . CYS A 1 82 ? 1.476 7.185 -3.298 1.00 93.81 82 CYS A CA 1
ATOM 666 C C . CYS A 1 82 ? 0.362 6.133 -3.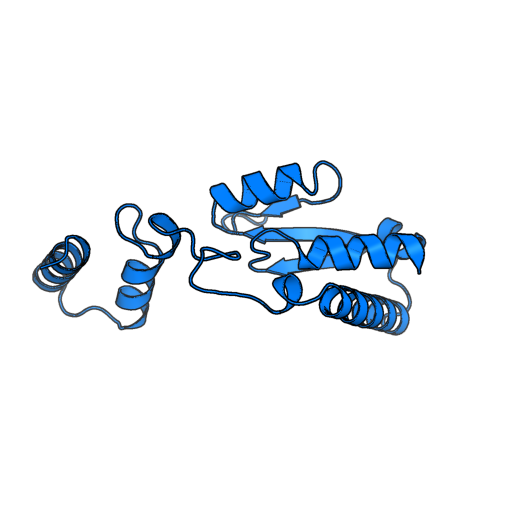361 1.00 93.81 82 CYS A C 1
ATOM 668 O O . CYS A 1 82 ? -0.525 6.237 -4.206 1.00 93.81 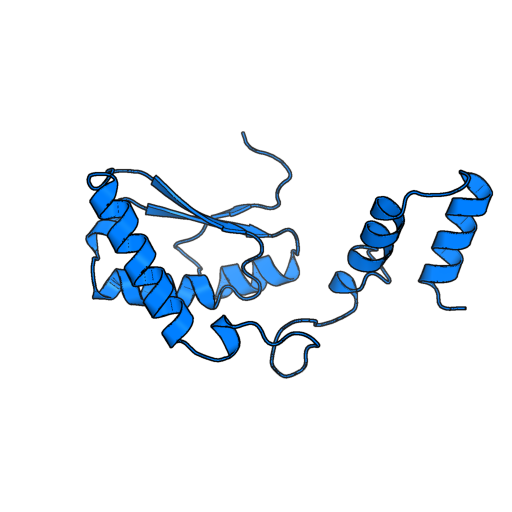82 CYS A O 1
ATOM 670 N N . GLU A 1 83 ? 0.339 5.198 -2.410 1.00 92.31 83 GLU A N 1
ATOM 671 C CA . GLU A 1 83 ? -0.790 4.286 -2.183 1.00 92.31 83 GLU A CA 1
ATOM 672 C C . GLU A 1 83 ? -1.339 4.469 -0.762 1.00 92.31 83 GLU A C 1
ATOM 674 O O . GLU A 1 83 ? -0.596 4.436 0.223 1.00 92.31 83 GLU A O 1
ATOM 679 N N . ALA A 1 84 ? -2.651 4.687 -0.655 1.00 90.38 84 ALA A N 1
ATOM 680 C CA . ALA A 1 84 ? -3.347 4.846 0.617 1.00 90.38 84 ALA A CA 1
ATOM 681 C C . ALA A 1 84 ? -4.034 3.540 1.023 1.00 90.38 84 ALA A C 1
ATOM 683 O O . ALA A 1 84 ? -4.829 2.997 0.264 1.00 90.38 84 ALA A O 1
ATOM 684 N N . GLY A 1 85 ? -3.747 3.064 2.236 1.00 86.88 85 GLY A N 1
ATOM 685 C CA . GLY A 1 85 ? -4.220 1.768 2.726 1.00 86.88 85 GLY A CA 1
ATOM 686 C C . GLY A 1 85 ? -3.713 0.581 1.895 1.00 86.88 85 GLY A C 1
ATOM 687 O O . GLY A 1 85 ? -4.535 -0.209 1.435 1.00 86.88 85 GLY A O 1
ATOM 688 N N . PRO A 1 86 ? -2.389 0.415 1.711 1.00 87.50 86 PRO A N 1
ATOM 689 C CA . PRO A 1 86 ? -1.827 -0.610 0.825 1.00 87.50 86 PRO A CA 1
ATOM 690 C C . PRO A 1 86 ? -1.999 -2.047 1.341 1.00 87.50 86 PRO A C 1
ATOM 692 O O . PRO A 1 86 ? -1.620 -3.011 0.673 1.00 87.50 86 PRO A O 1
ATOM 695 N N . GLY A 1 87 ? -2.538 -2.240 2.550 1.00 86.44 87 GLY A N 1
ATOM 696 C CA . GLY A 1 87 ? -2.747 -3.567 3.118 1.00 86.44 87 GLY A CA 1
ATOM 697 C C . GLY A 1 87 ? -1.413 -4.285 3.319 1.00 86.44 87 GLY A C 1
ATOM 698 O O . GLY A 1 87 ? -0.570 -3.850 4.101 1.00 86.44 87 GLY A O 1
ATOM 699 N N . ARG A 1 88 ? -1.193 -5.393 2.607 1.00 83.44 88 ARG A N 1
ATOM 700 C CA . ARG A 1 88 ? 0.088 -6.130 2.617 1.00 83.44 88 ARG A CA 1
ATOM 701 C C . ARG A 1 88 ? 1.131 -5.542 1.652 1.00 83.44 88 ARG A C 1
ATOM 703 O O . ARG A 1 88 ? 2.285 -5.966 1.674 1.00 83.44 88 ARG A O 1
ATOM 710 N N . GLY A 1 89 ? 0.716 -4.574 0.835 1.00 87.75 89 GLY A N 1
ATOM 711 C CA . GLY A 1 89 ? 1.494 -3.924 -0.215 1.00 87.75 89 GLY A CA 1
ATOM 712 C C . GLY A 1 89 ? 1.589 -4.715 -1.520 1.00 87.75 89 GLY A C 1
ATOM 713 O O . GLY A 1 89 ? 2.354 -4.334 -2.393 1.00 87.75 89 GLY A O 1
ATOM 714 N N 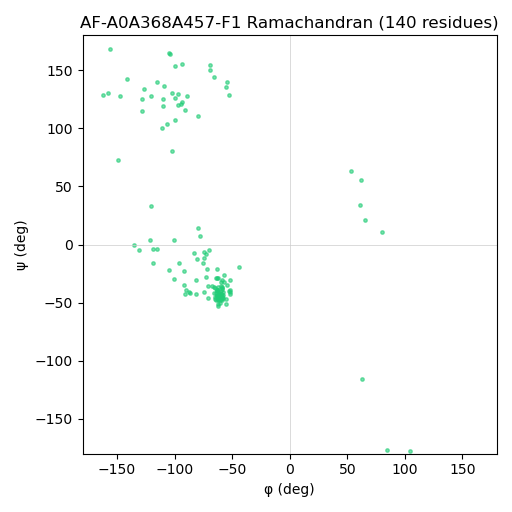. THR A 1 90 ? 0.805 -5.780 -1.684 1.00 88.06 90 THR A N 1
ATOM 715 C CA . THR A 1 90 ? 0.797 -6.645 -2.877 1.00 88.06 90 THR A CA 1
ATOM 716 C C . THR A 1 90 ? 0.643 -5.848 -4.179 1.00 88.06 90 THR A C 1
ATOM 718 O O . THR A 1 90 ? 1.386 -6.074 -5.128 1.00 88.06 90 THR A O 1
ATOM 721 N N . LEU A 1 91 ? -0.247 -4.846 -4.199 1.00 90.62 91 LEU A N 1
ATOM 722 C CA . LEU A 1 91 ? -0.439 -3.983 -5.367 1.00 90.62 91 LEU A CA 1
ATOM 723 C C . LEU A 1 91 ? 0.827 -3.190 -5.719 1.00 90.62 91 LEU A C 1
ATOM 725 O O . LEU A 1 91 ? 1.269 -3.222 -6.867 1.00 90.62 91 LEU A O 1
ATOM 729 N N . MET A 1 92 ? 1.423 -2.495 -4.745 1.00 93.06 92 MET A N 1
ATOM 730 C CA . MET A 1 92 ? 2.672 -1.766 -4.969 1.00 93.06 92 MET A CA 1
ATOM 731 C C . MET A 1 92 ? 3.798 -2.695 -5.436 1.00 93.06 92 MET A C 1
ATOM 733 O O . MET A 1 92 ? 4.569 -2.306 -6.308 1.00 93.06 92 MET A O 1
ATOM 737 N N . ASP A 1 93 ? 3.894 -3.917 -4.907 1.00 91.19 93 ASP A N 1
ATOM 738 C CA . ASP A 1 93 ? 4.923 -4.877 -5.333 1.00 91.19 93 ASP A CA 1
ATOM 739 C C . ASP A 1 93 ? 4.778 -5.243 -6.815 1.00 91.19 93 ASP A C 1
ATOM 741 O O . ASP A 1 93 ? 5.736 -5.149 -7.589 1.00 91.19 93 ASP A O 1
ATOM 745 N N . ASP A 1 94 ? 3.557 -5.563 -7.246 1.00 91.50 94 ASP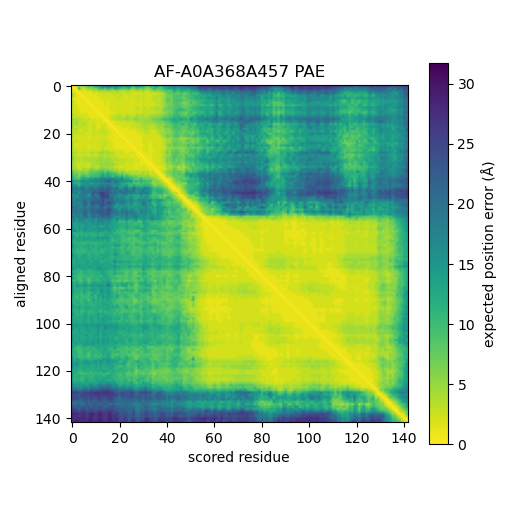 A N 1
ATOM 746 C CA . ASP A 1 94 ? 3.250 -5.856 -8.647 1.00 91.50 94 ASP A CA 1
ATOM 747 C C . ASP A 1 94 ? 3.552 -4.667 -9.566 1.00 91.50 94 ASP A C 1
ATOM 749 O O . ASP A 1 94 ? 4.143 -4.835 -10.643 1.00 91.50 94 ASP A O 1
ATOM 753 N N . ILE A 1 95 ? 3.202 -3.456 -9.123 1.00 94.19 95 ILE A N 1
ATOM 754 C CA . ILE A 1 95 ? 3.486 -2.221 -9.854 1.00 94.19 95 ILE A CA 1
ATOM 755 C C . ILE A 1 95 ? 4.996 -2.023 -9.993 1.00 94.19 95 ILE A C 1
ATOM 757 O O . ILE A 1 95 ? 5.491 -1.878 -11.111 1.00 94.19 95 ILE A O 1
ATOM 761 N N . LEU A 1 96 ? 5.754 -2.061 -8.894 1.00 93.25 96 LEU A N 1
ATOM 762 C CA . LEU A 1 96 ? 7.202 -1.830 -8.907 1.00 93.25 96 LEU A CA 1
ATOM 763 C C . LEU A 1 96 ? 7.946 -2.884 -9.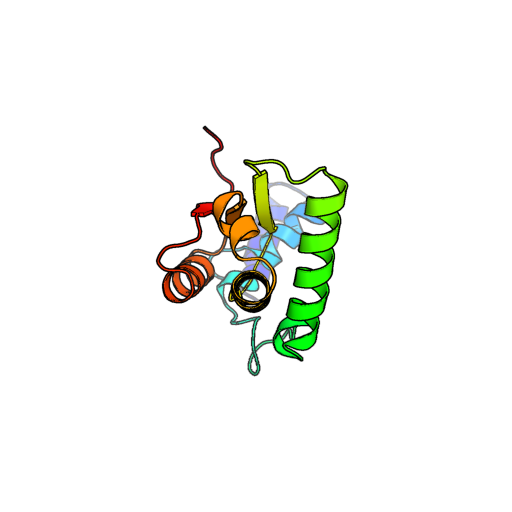729 1.00 93.25 96 LEU A C 1
ATOM 765 O O . LEU A 1 96 ? 8.859 -2.548 -10.487 1.00 93.25 96 LEU A O 1
ATOM 769 N N . ARG A 1 97 ? 7.535 -4.151 -9.640 1.00 92.56 97 ARG A N 1
ATOM 770 C CA . ARG A 1 97 ? 8.092 -5.243 -10.445 1.00 92.56 97 ARG A CA 1
ATOM 771 C C . ARG A 1 97 ? 7.857 -5.027 -11.940 1.00 92.56 97 ARG A C 1
ATOM 773 O O . ARG A 1 97 ? 8.755 -5.304 -12.739 1.00 92.56 97 ARG A O 1
ATOM 780 N N . SER A 1 98 ? 6.688 -4.515 -12.316 1.00 94.06 98 SER A N 1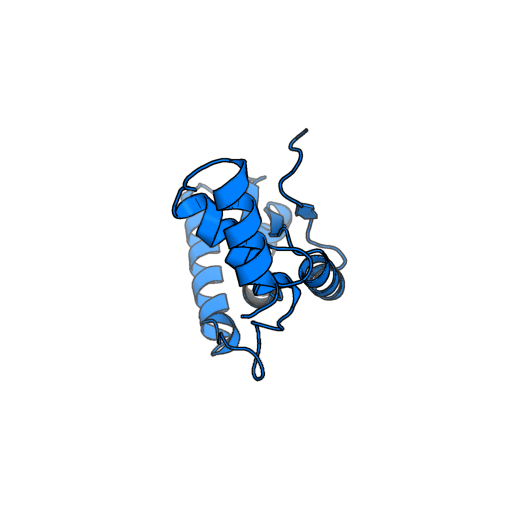
ATOM 781 C CA . SER A 1 98 ? 6.351 -4.177 -13.703 1.00 94.06 98 SER A CA 1
ATOM 782 C C . SER A 1 98 ? 7.129 -2.955 -14.194 1.00 94.06 98 SER A C 1
ATOM 784 O O . SER A 1 98 ? 7.742 -3.003 -15.259 1.00 94.06 98 SER A O 1
ATOM 786 N N . LEU A 1 99 ? 7.191 -1.890 -13.388 1.00 94.38 99 LEU A N 1
ATOM 787 C CA . LEU A 1 99 ? 7.947 -0.670 -13.688 1.00 94.38 99 LEU A CA 1
ATOM 788 C C . LEU A 1 99 ? 9.434 -0.967 -13.898 1.00 94.38 99 LEU A C 1
ATOM 790 O O . LEU A 1 99 ? 10.005 -0.543 -14.899 1.00 94.38 99 LEU A O 1
ATOM 794 N N . LYS A 1 100 ? 10.038 -1.781 -13.022 1.00 93.69 100 LYS A N 1
ATOM 795 C CA . LYS A 1 100 ? 11.446 -2.190 -13.126 1.00 93.69 100 LYS A CA 1
ATOM 796 C C . LYS A 1 100 ? 11.766 -2.912 -14.439 1.00 93.69 100 LYS A C 1
ATOM 798 O O . LYS A 1 100 ? 12.897 -2.840 -14.904 1.00 93.69 100 LYS A O 1
ATOM 803 N N . LYS A 1 101 ? 10.800 -3.630 -15.021 1.00 93.81 101 LYS A N 1
ATOM 804 C CA . LYS A 1 101 ? 10.977 -4.349 -16.292 1.00 93.81 101 LYS A CA 1
ATOM 805 C C . LYS A 1 101 ? 10.702 -3.471 -17.508 1.00 93.81 101 LYS A C 1
ATOM 807 O O . LYS A 1 101 ? 11.404 -3.588 -18.504 1.00 93.81 101 LYS A O 1
ATOM 812 N N . LEU A 1 102 ? 9.654 -2.652 -17.447 1.00 94.00 102 LEU A N 1
ATOM 813 C CA . LEU A 1 102 ? 9.134 -1.934 -18.611 1.00 94.00 102 LEU A CA 1
ATOM 814 C C . LEU A 1 102 ? 9.778 -0.558 -18.802 1.00 94.00 102 LEU A C 1
ATOM 816 O O . LEU A 1 102 ? 9.992 -0.151 -19.941 1.00 94.00 102 LEU A O 1
ATOM 820 N N . VAL A 1 103 ? 10.023 0.175 -17.711 1.00 95.38 103 VAL A N 1
ATOM 821 C CA . VAL A 1 103 ? 10.474 1.578 -17.732 1.00 95.38 103 VAL A CA 1
ATOM 822 C C . VAL A 1 103 ? 11.355 1.861 -16.502 1.00 95.38 103 VAL A C 1
ATOM 824 O O . VAL A 1 103 ? 10.900 2.520 -15.565 1.00 95.38 103 VAL A O 1
ATOM 827 N N . PRO A 1 104 ? 12.602 1.354 -16.445 1.00 92.69 104 PRO A N 1
ATOM 828 C CA . PRO A 1 104 ? 13.481 1.547 -15.290 1.00 92.69 104 PRO A CA 1
ATOM 829 C C . PRO A 1 104 ? 13.687 3.020 -14.911 1.00 92.69 104 PRO A C 1
ATOM 831 O O . PRO A 1 104 ? 13.710 3.333 -13.721 1.00 92.69 104 PRO A O 1
ATOM 834 N N . GLU A 1 105 ? 13.733 3.932 -15.893 1.00 93.38 105 GLU A N 1
ATOM 835 C CA . GLU A 1 105 ? 13.925 5.369 -15.648 1.00 93.38 105 GLU A CA 1
ATOM 836 C C . GLU A 1 105 ? 12.776 6.009 -14.844 1.00 93.38 105 GLU A C 1
ATOM 838 O O . GLU A 1 105 ? 12.947 7.043 -14.199 1.00 93.38 105 GLU A O 1
ATOM 843 N N . PHE A 1 106 ? 11.594 5.379 -14.836 1.00 95.06 106 PHE A N 1
ATOM 844 C CA . PHE A 1 106 ? 10.469 5.818 -14.014 1.00 95.06 106 PHE A CA 1
ATOM 845 C C . PHE A 1 106 ? 10.839 5.773 -12.527 1.00 95.06 106 PHE A C 1
ATOM 847 O O . PHE A 1 106 ? 10.515 6.692 -11.777 1.00 95.06 106 PHE A O 1
ATOM 854 N N . LEU A 1 107 ? 11.526 4.706 -12.101 1.00 93.06 107 LEU A N 1
ATOM 855 C CA . LEU A 1 107 ? 11.886 4.483 -10.699 1.00 93.06 107 LEU A CA 1
ATOM 856 C C . LEU A 1 107 ? 12.988 5.433 -10.218 1.00 93.06 107 LEU A C 1
ATOM 858 O O . LEU A 1 107 ? 13.092 5.671 -9.021 1.00 93.06 107 LEU A O 1
ATOM 862 N N . GLU A 1 108 ? 13.769 6.007 -11.132 1.00 92.31 108 GLU A N 1
ATOM 863 C CA . GLU A 1 108 ? 14.760 7.042 -10.810 1.00 92.31 108 GLU A CA 1
ATOM 864 C C . GLU A 1 108 ? 14.092 8.383 -10.471 1.00 92.31 108 GLU A C 1
ATOM 866 O O . GLU A 1 108 ? 14.621 9.164 -9.685 1.00 92.31 108 GLU A O 1
ATOM 871 N N . SER A 1 109 ? 12.907 8.631 -11.038 1.00 93.06 109 SER A N 1
ATOM 872 C CA . SER A 1 109 ? 12.137 9.868 -10.850 1.00 93.06 109 SER A CA 1
ATOM 873 C C . SER A 1 109 ? 11.061 9.755 -9.758 1.00 93.06 109 SER A C 1
ATOM 875 O O . SER A 1 109 ? 10.521 10.766 -9.302 1.00 93.06 109 SER A O 1
ATOM 877 N N . ALA A 1 110 ? 10.708 8.535 -9.346 1.00 94.00 110 ALA A N 1
ATOM 878 C CA . ALA A 1 110 ? 9.604 8.274 -8.430 1.00 94.00 110 ALA A CA 1
ATOM 879 C C . ALA A 1 110 ? 10.072 8.122 -6.977 1.00 94.00 110 ALA A C 1
ATOM 881 O O . ALA A 1 110 ? 10.903 7.274 -6.659 1.00 94.00 110 ALA A O 1
ATOM 882 N N . LYS A 1 111 ? 9.436 8.851 -6.057 1.00 93.44 111 LYS A N 1
ATOM 883 C CA . LYS A 1 111 ? 9.477 8.540 -4.622 1.00 93.44 111 LYS A CA 1
ATOM 884 C C . LYS A 1 111 ? 8.225 7.755 -4.233 1.00 93.44 111 LYS A C 1
ATOM 886 O O . LYS A 1 111 ? 7.111 8.259 -4.380 1.00 93.44 111 LYS A O 1
ATOM 891 N N . ILE A 1 112 ? 8.404 6.538 -3.716 1.00 92.00 112 ILE A N 1
ATOM 892 C CA . ILE A 1 112 ? 7.291 5.650 -3.355 1.00 92.00 112 ILE A CA 1
ATOM 893 C C . ILE A 1 112 ? 6.850 5.893 -1.910 1.00 92.00 112 ILE A C 1
ATOM 895 O O . ILE A 1 112 ? 7.660 5.869 -0.975 1.00 92.00 112 ILE A O 1
ATOM 899 N N . ILE A 1 113 ? 5.550 6.120 -1.725 1.00 91.69 113 ILE A N 1
ATOM 900 C CA . ILE A 1 113 ? 4.950 6.457 -0.433 1.00 91.69 113 ILE A CA 1
ATOM 901 C C . ILE A 1 113 ? 3.776 5.524 -0.141 1.00 91.69 113 ILE A C 1
ATOM 903 O O . ILE A 1 113 ? 2.824 5.438 -0.911 1.00 91.69 113 ILE A O 1
ATOM 907 N N . LEU A 1 114 ? 3.820 4.870 1.017 1.00 90.44 114 LEU A N 1
ATOM 908 C CA . LEU A 1 114 ? 2.727 4.047 1.526 1.00 90.44 114 LEU A CA 1
ATOM 909 C C . LEU A 1 114 ? 2.097 4.738 2.739 1.00 90.44 114 LEU A C 1
ATOM 911 O O . LEU A 1 114 ? 2.769 4.989 3.742 1.00 90.44 114 LEU A O 1
ATOM 915 N N . ILE A 1 115 ? 0.812 5.075 2.648 1.00 89.00 115 ILE A N 1
ATOM 916 C CA . ILE A 1 115 ? 0.070 5.754 3.718 1.00 89.00 115 ILE A CA 1
ATOM 917 C C . ILE A 1 115 ? -0.748 4.701 4.464 1.00 89.00 115 ILE A C 1
ATOM 919 O O . ILE A 1 115 ? -1.748 4.202 3.951 1.00 89.00 115 ILE A O 1
ATOM 923 N N . GLU A 1 116 ? -0.324 4.366 5.680 1.00 84.06 116 GLU A N 1
ATOM 924 C CA . GLU A 1 116 ? -0.902 3.292 6.490 1.00 84.06 116 GLU A CA 1
ATOM 925 C C . GLU A 1 116 ? -0.947 3.721 7.960 1.00 84.06 116 GLU A C 1
ATOM 927 O O . GLU A 1 116 ? -0.039 4.386 8.443 1.00 84.06 116 GLU A O 1
ATOM 932 N N . LYS A 1 117 ? -2.011 3.353 8.679 1.00 81.44 117 LYS A N 1
ATOM 933 C CA . LYS A 1 117 ? -2.176 3.659 10.112 1.00 81.44 117 LYS A CA 1
ATOM 934 C C . LYS A 1 117 ? -1.934 2.442 11.003 1.00 81.44 117 LYS A C 1
ATOM 936 O O . LYS A 1 117 ? -1.687 2.590 12.196 1.00 81.44 117 LYS A O 1
ATOM 941 N N . SER A 1 118 ? -2.055 1.233 10.458 1.00 79.62 118 SER A N 1
ATOM 942 C CA . SER A 1 118 ? -1.849 -0.007 11.197 1.00 79.62 118 SER A CA 1
ATOM 943 C C . SER A 1 118 ? -0.359 -0.323 11.331 1.00 79.62 118 SER A C 1
ATOM 945 O O . SER A 1 118 ? 0.280 -0.744 10.367 1.00 79.62 118 SER A O 1
ATOM 947 N N . THR A 1 119 ? 0.180 -0.222 12.550 1.00 80.81 119 THR A N 1
ATOM 948 C CA . THR A 1 119 ? 1.575 -0.590 12.861 1.00 80.81 119 THR A CA 1
ATOM 949 C C . THR A 1 119 ? 1.925 -1.998 12.375 1.00 80.81 119 THR A C 1
ATOM 951 O O . THR A 1 119 ? 2.974 -2.205 11.772 1.00 80.81 119 THR A O 1
ATOM 954 N N . ARG A 1 120 ? 1.005 -2.959 12.545 1.00 82.06 120 ARG A N 1
ATOM 955 C CA . ARG A 1 120 ? 1.172 -4.342 12.073 1.00 82.06 120 ARG A CA 1
ATOM 956 C C . ARG A 1 120 ? 1.382 -4.415 10.558 1.00 82.06 120 ARG A C 1
ATOM 958 O O . ARG A 1 120 ? 2.244 -5.156 10.095 1.00 82.06 120 ARG A O 1
ATOM 965 N N . LEU A 1 121 ? 0.575 -3.693 9.778 1.00 82.94 121 LEU A N 1
ATOM 966 C CA . LEU A 1 121 ? 0.692 -3.704 8.317 1.00 82.94 121 LEU A CA 1
ATOM 967 C C . LEU A 1 121 ? 1.948 -2.971 7.851 1.00 82.94 121 LEU A C 1
ATOM 969 O O . LEU A 1 121 ? 2.611 -3.447 6.937 1.00 82.94 121 LEU A O 1
ATOM 973 N N . ILE A 1 122 ? 2.336 -1.894 8.534 1.00 85.19 122 ILE A N 1
ATOM 974 C CA . ILE A 1 122 ? 3.598 -1.190 8.273 1.00 85.19 122 ILE A CA 1
ATOM 975 C C . ILE A 1 122 ? 4.793 -2.120 8.454 1.00 85.19 122 ILE A C 1
ATOM 977 O O . ILE A 1 122 ? 5.695 -2.123 7.623 1.00 85.19 122 ILE A O 1
ATOM 981 N N . GLU A 1 123 ? 4.816 -2.935 9.507 1.00 85.25 123 GLU A N 1
ATOM 982 C CA . GLU A 1 123 ? 5.889 -3.913 9.710 1.00 85.25 123 GLU A CA 1
ATOM 983 C C . GLU A 1 123 ? 5.939 -4.965 8.596 1.00 85.25 123 GLU A C 1
ATOM 985 O O . GLU A 1 123 ? 7.024 -5.331 8.144 1.00 85.25 123 GLU A O 1
ATOM 990 N N . ILE A 1 124 ? 4.780 -5.432 8.122 1.00 85.44 124 ILE A N 1
ATOM 991 C CA . ILE A 1 124 ? 4.693 -6.365 6.989 1.00 85.44 124 ILE A CA 1
ATOM 992 C C . ILE A 1 124 ? 5.215 -5.702 5.710 1.00 85.44 124 ILE A C 1
ATOM 994 O O . ILE A 1 124 ? 6.056 -6.272 5.020 1.00 85.44 124 ILE A O 1
ATOM 998 N N . GLN A 1 125 ? 4.775 -4.480 5.421 1.00 85.06 125 GLN A N 1
ATOM 999 C CA . GLN A 1 125 ? 5.211 -3.717 4.254 1.00 85.06 125 GLN A CA 1
ATOM 1000 C C . GLN A 1 125 ? 6.716 -3.445 4.303 1.00 85.06 125 GLN A C 1
ATOM 1002 O O . GLN A 1 125 ? 7.404 -3.663 3.316 1.00 85.06 125 GLN A O 1
ATOM 1007 N N . LYS A 1 126 ? 7.270 -3.045 5.453 1.00 84.00 126 LYS A N 1
ATOM 1008 C CA . LYS A 1 126 ? 8.717 -2.813 5.602 1.00 84.00 126 LYS A CA 1
ATOM 1009 C C . LYS A 1 126 ? 9.542 -4.060 5.304 1.00 84.00 126 LYS A C 1
ATOM 1011 O O . LYS A 1 126 ? 10.605 -3.934 4.709 1.00 84.00 126 LYS A O 1
ATOM 1016 N N . LYS A 1 127 ? 9.050 -5.253 5.657 1.00 82.06 127 LYS A N 1
ATOM 1017 C CA . LYS A 1 127 ? 9.700 -6.522 5.286 1.00 82.06 127 LYS A CA 1
ATOM 1018 C C . LYS A 1 127 ? 9.702 -6.748 3.772 1.00 82.06 127 LYS A C 1
ATOM 1020 O O . LYS A 1 127 ? 10.697 -7.234 3.249 1.00 82.06 127 LYS A O 1
ATOM 1025 N N . ASN A 1 128 ? 8.629 -6.360 3.087 1.00 75.25 128 ASN A N 1
ATOM 1026 C CA . ASN A 1 128 ? 8.485 -6.534 1.640 1.00 75.25 128 ASN A CA 1
ATOM 1027 C C . ASN A 1 128 ? 9.213 -5.440 0.828 1.00 75.25 128 ASN A C 1
ATOM 1029 O O . ASN A 1 128 ? 9.719 -5.717 -0.253 1.00 75.25 128 ASN A O 1
ATOM 1033 N N . PHE A 1 129 ? 9.326 -4.216 1.359 1.00 72.69 129 PHE A N 1
ATOM 1034 C CA . PHE A 1 129 ? 9.819 -3.024 0.648 1.00 72.69 129 PHE A CA 1
ATOM 1035 C C . PHE A 1 129 ?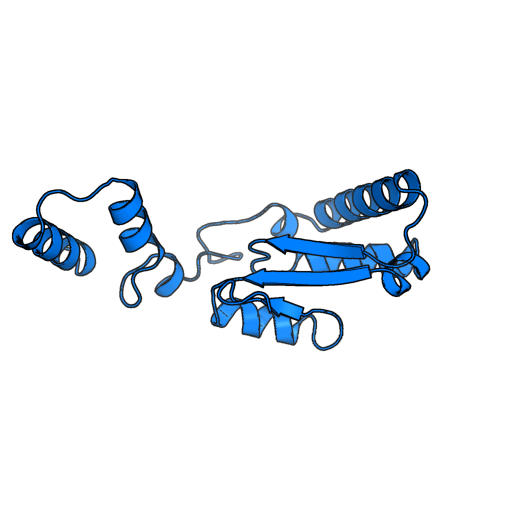 11.057 -2.374 1.281 1.00 72.69 129 PHE A C 1
ATOM 1037 O O . PHE A 1 129 ? 11.214 -1.155 1.199 1.00 72.69 129 PHE A O 1
ATOM 1044 N N . PHE A 1 130 ? 11.938 -3.174 1.891 1.00 55.50 130 PHE A N 1
ATOM 1045 C CA . PHE A 1 130 ? 13.035 -2.778 2.799 1.00 55.50 130 PHE A CA 1
ATOM 1046 C C . PHE A 1 130 ? 13.898 -1.557 2.389 1.00 55.50 130 PHE A C 1
ATOM 1048 O O . PHE A 1 130 ? 14.544 -0.967 3.252 1.00 55.50 130 PHE A O 1
ATOM 1055 N N . HIS A 1 131 ? 13.913 -1.151 1.110 1.00 54.12 131 HIS A N 1
ATOM 1056 C CA . HIS A 1 131 ? 14.776 -0.084 0.584 1.00 54.12 131 HIS A CA 1
ATOM 1057 C C . HIS A 1 131 ? 14.097 0.999 -0.272 1.00 54.12 131 HIS A C 1
ATOM 1059 O O . HIS A 1 131 ? 14.776 1.936 -0.680 1.00 54.12 131 HIS A O 1
ATOM 1065 N N . ILE A 1 132 ? 12.801 0.893 -0.584 1.00 55.25 132 ILE A N 1
ATOM 1066 C CA . ILE A 1 132 ? 12.199 1.690 -1.681 1.00 55.25 132 ILE A CA 1
ATOM 1067 C C . ILE A 1 132 ? 11.090 2.630 -1.184 1.00 55.25 132 ILE A C 1
ATOM 1069 O O . ILE A 1 132 ? 10.702 3.571 -1.872 1.00 55.25 132 ILE A O 1
ATOM 1073 N N . VAL A 1 133 ? 10.587 2.408 0.029 1.00 61.56 133 VAL A N 1
ATOM 1074 C CA . VAL A 1 133 ? 9.308 2.965 0.464 1.00 61.56 133 VAL A CA 1
ATOM 1075 C C . VAL A 1 133 ? 9.435 3.728 1.774 1.00 61.56 133 VAL A C 1
ATOM 1077 O O . VAL A 1 133 ? 9.976 3.228 2.758 1.00 61.56 133 VAL A O 1
ATOM 1080 N N . SER A 1 134 ? 8.837 4.918 1.812 1.00 65.94 134 SER A N 1
ATOM 1081 C CA . SER A 1 134 ? 8.542 5.618 3.065 1.00 65.94 134 SER A CA 1
ATOM 1082 C C . SER A 1 134 ? 7.108 5.305 3.508 1.00 65.94 134 SER A C 1
ATOM 1084 O O . SER A 1 134 ? 6.158 5.574 2.772 1.00 65.94 134 SER A O 1
ATOM 1086 N N . THR A 1 135 ? 6.942 4.733 4.705 1.00 58.44 135 THR A N 1
ATOM 1087 C CA . THR A 1 135 ? 5.624 4.484 5.318 1.00 58.44 135 THR A CA 1
ATOM 1088 C C . THR A 1 135 ? 5.239 5.649 6.225 1.00 58.44 135 THR A C 1
ATOM 1090 O O . THR A 1 135 ? 5.978 5.943 7.168 1.00 58.44 135 THR A O 1
ATOM 1093 N N . TYR A 1 136 ? 4.092 6.281 5.982 1.00 63.66 136 TYR A N 1
ATOM 1094 C CA . TYR A 1 136 ? 3.620 7.431 6.760 1.00 63.66 136 TYR A CA 1
ATOM 1095 C C . TYR A 1 136 ? 2.409 7.065 7.622 1.00 63.66 136 TYR A C 1
ATOM 1097 O O . TYR A 1 136 ? 1.379 6.651 7.099 1.00 63.66 136 TYR A O 1
ATOM 1105 N N . ASN A 1 137 ? 2.515 7.324 8.932 1.00 56.59 137 ASN A N 1
ATOM 1106 C CA . ASN A 1 137 ? 1.471 7.078 9.941 1.00 56.59 137 ASN A CA 1
ATOM 1107 C C . ASN A 1 137 ? 0.343 8.133 9.968 1.00 56.59 137 ASN A C 1
ATOM 1109 O O . ASN A 1 137 ? -0.508 8.120 10.857 1.00 56.59 137 ASN A O 1
ATOM 1113 N N . GLY A 1 138 ? 0.324 9.063 9.007 1.00 54.72 138 GLY A N 1
ATOM 1114 C CA . GLY A 1 138 ? -0.744 10.055 8.854 1.00 54.72 138 GLY A CA 1
ATOM 1115 C C . GLY A 1 138 ? -0.878 11.073 9.994 1.00 54.72 138 GLY A C 1
ATOM 1116 O O . GLY A 1 138 ? -1.959 11.641 10.132 1.00 54.72 138 GLY A O 1
ATOM 1117 N N . LEU A 1 139 ? 0.167 11.290 10.806 1.00 40.53 139 LEU A N 1
ATOM 1118 C CA . LEU A 1 139 ? 0.124 12.208 11.954 1.00 40.53 139 LEU A CA 1
ATOM 1119 C C . LEU A 1 139 ? 1.090 13.397 11.917 1.00 40.53 139 LEU A C 1
ATOM 1121 O O . LEU A 1 139 ? 0.955 14.244 12.782 1.00 40.53 139 LEU A O 1
ATOM 1125 N N . GLU A 1 140 ? 1.969 13.543 10.925 1.00 34.47 140 GLU A N 1
ATOM 1126 C CA . GLU A 1 140 ? 2.718 14.792 10.712 1.00 34.47 140 GLU A CA 1
ATOM 1127 C C . GLU A 1 140 ? 3.287 14.817 9.286 1.00 34.47 140 GLU A C 1
ATOM 1129 O O . GLU A 1 140 ? 3.892 13.845 8.828 1.00 34.47 140 GLU A O 1
ATOM 1134 N N . ILE A 1 141 ? 3.036 15.917 8.572 1.00 32.16 141 ILE A N 1
ATOM 1135 C CA . ILE A 1 141 ? 3.765 16.307 7.363 1.00 32.16 141 ILE A CA 1
ATOM 1136 C C . ILE A 1 141 ? 4.555 17.542 7.791 1.00 32.16 141 ILE A C 1
ATOM 1138 O O . ILE A 1 141 ? 3.974 18.621 7.912 1.00 32.16 141 ILE A O 1
ATOM 1142 N N . SER A 1 142 ? 5.839 17.365 8.087 1.00 31.72 142 SER A N 1
ATOM 1143 C CA . SER A 1 142 ? 6.820 18.447 8.158 1.00 31.72 142 SER A CA 1
ATOM 1144 C C . SER A 1 142 ? 7.913 18.216 7.125 1.00 31.72 142 SER A C 1
ATOM 1146 O O . SER A 1 142 ? 8.234 17.036 6.844 1.00 31.72 142 SER A O 1
#

Mean predicted aligned error: 9.71 Å